Protein AF-Q2I356-F1 (afdb_monomer_lite)

Structure (mmCIF, N/CA/C/O backbone):
data_AF-Q2I356-F1
#
_entry.id   AF-Q2I356-F1
#
loop_
_atom_site.group_PDB
_atom_site.id
_atom_site.type_symbol
_atom_site.label_atom_id
_atom_site.label_alt_id
_atom_site.label_comp_id
_atom_site.label_asym_id
_atom_site.label_entity_id
_atom_site.label_seq_id
_atom_site.pdbx_PDB_ins_code
_atom_site.Cartn_x
_atom_site.Cartn_y
_atom_site.Cartn_z
_atom_site.occupancy
_atom_site.B_iso_or_equiv
_atom_site.auth_seq_id
_atom_site.auth_comp_id
_atom_site.auth_asym_id
_atom_site.auth_atom_id
_atom_site.pdbx_PDB_model_num
ATOM 1 N N . HIS A 1 1 ? 1.434 -6.461 5.215 1.00 98.19 1 HIS A N 1
ATOM 2 C CA . HIS A 1 1 ? 2.704 -6.637 4.493 1.00 98.19 1 HIS A CA 1
ATOM 3 C C . HIS A 1 1 ? 2.546 -7.731 3.468 1.00 98.19 1 HIS A C 1
ATOM 5 O O . HIS A 1 1 ? 1.920 -8.738 3.785 1.00 98.19 1 HIS A O 1
ATOM 11 N N . TRP A 1 2 ? 3.079 -7.521 2.269 1.00 98.44 2 TRP A N 1
ATOM 12 C CA . TRP A 1 2 ? 2.970 -8.459 1.155 1.00 98.44 2 TRP A CA 1
ATOM 13 C C . TRP A 1 2 ? 4.327 -9.115 0.924 1.00 98.44 2 TRP A C 1
ATOM 15 O O . TRP A 1 2 ? 5.115 -8.689 0.083 1.00 98.44 2 TRP A O 1
ATOM 25 N N . HIS A 1 3 ? 4.618 -10.122 1.746 1.00 98.50 3 HIS A N 1
ATOM 26 C CA . HIS A 1 3 ? 5.929 -10.755 1.767 1.00 98.50 3 HIS A CA 1
ATOM 27 C C . HIS A 1 3 ? 6.294 -11.334 0.398 1.00 98.50 3 HIS A C 1
ATOM 29 O O . HIS A 1 3 ? 5.534 -12.112 -0.173 1.00 98.50 3 HIS A O 1
ATOM 35 N N . GLY A 1 4 ? 7.473 -10.968 -0.100 1.00 97.81 4 GLY A N 1
ATOM 36 C CA . GLY A 1 4 ? 8.003 -11.455 -1.369 1.00 97.81 4 GLY A CA 1
ATOM 37 C C . GLY A 1 4 ? 7.754 -10.538 -2.564 1.00 97.81 4 GLY A C 1
ATOM 38 O O . GLY A 1 4 ? 8.430 -10.730 -3.565 1.00 97.81 4 GLY A O 1
ATOM 39 N N . PHE A 1 5 ? 6.886 -9.525 -2.480 1.00 98.50 5 PHE A N 1
ATOM 40 C CA . PHE A 1 5 ? 6.716 -8.562 -3.574 1.00 98.50 5 PHE A CA 1
ATOM 41 C C . PHE A 1 5 ? 7.738 -7.426 -3.506 1.00 98.50 5 PHE A C 1
ATOM 43 O O . PHE A 1 5 ? 8.008 -6.877 -2.442 1.00 98.50 5 PHE A O 1
ATOM 50 N N . PHE A 1 6 ? 8.281 -7.030 -4.656 1.00 98.62 6 PHE A N 1
ATOM 51 C CA . PHE A 1 6 ? 9.337 -6.023 -4.742 1.00 98.62 6 PHE A CA 1
ATOM 52 C C . PHE A 1 6 ? 8.859 -4.601 -4.439 1.00 98.62 6 PHE A C 1
ATOM 54 O O . PHE A 1 6 ? 9.685 -3.758 -4.098 1.00 98.62 6 PHE A O 1
ATOM 61 N N . GLN A 1 7 ? 7.561 -4.313 -4.594 1.00 98.50 7 GLN A N 1
ATOM 62 C CA . GLN A 1 7 ? 6.956 -3.005 -4.292 1.00 98.50 7 GLN A CA 1
ATOM 63 C C . GLN A 1 7 ? 7.703 -1.805 -4.919 1.00 98.50 7 GLN A C 1
ATOM 65 O O . GLN A 1 7 ? 7.806 -0.724 -4.327 1.00 98.50 7 GLN A O 1
ATOM 70 N N . LYS A 1 8 ? 8.263 -1.975 -6.129 1.00 98.31 8 LYS A N 1
ATOM 71 C CA . LYS A 1 8 ? 9.011 -0.914 -6.824 1.00 98.31 8 LYS A CA 1
ATOM 72 C C . LYS A 1 8 ? 8.067 0.239 -7.173 1.00 98.31 8 LYS A C 1
ATOM 74 O O . LYS A 1 8 ? 7.110 0.059 -7.912 1.00 98.31 8 LYS A O 1
ATOM 79 N N . GLY A 1 9 ? 8.347 1.430 -6.640 1.00 98.38 9 GLY A N 1
ATOM 80 C CA . GLY A 1 9 ? 7.490 2.615 -6.798 1.00 98.38 9 GLY A CA 1
ATOM 81 C C . GLY A 1 9 ? 6.260 2.649 -5.878 1.00 98.38 9 GLY A C 1
ATOM 82 O O . GLY A 1 9 ? 5.616 3.688 -5.768 1.00 98.38 9 GLY A O 1
ATOM 83 N N . THR A 1 10 ? 5.973 1.562 -5.159 1.00 98.69 10 THR A N 1
ATOM 84 C CA . THR A 1 10 ? 4.820 1.411 -4.256 1.00 98.69 10 THR A CA 1
ATOM 85 C C . THR A 1 10 ? 5.249 1.011 -2.846 1.00 98.69 10 THR A C 1
ATOM 87 O O . THR A 1 10 ? 4.526 0.321 -2.140 1.00 98.69 10 THR A O 1
ATOM 90 N N . ASN A 1 11 ? 6.419 1.469 -2.385 1.00 98.69 11 ASN A N 1
ATOM 91 C CA . ASN A 1 11 ? 6.920 1.123 -1.051 1.00 98.69 11 ASN A CA 1
ATOM 92 C C . ASN A 1 11 ? 5.954 1.520 0.088 1.00 98.69 11 ASN A C 1
ATOM 94 O O . ASN A 1 11 ? 5.914 0.843 1.107 1.00 98.69 11 ASN A O 1
ATOM 98 N N . TRP A 1 12 ? 5.114 2.543 -0.111 1.00 98.69 12 TRP A N 1
ATOM 99 C CA . TRP A 1 12 ? 4.028 2.912 0.811 1.00 98.69 12 TRP A CA 1
ATOM 100 C C . TRP A 1 12 ? 3.022 1.775 1.061 1.00 98.69 12 TRP A C 1
ATOM 102 O O . TRP A 1 12 ? 2.353 1.758 2.091 1.00 98.69 12 TRP A O 1
ATOM 112 N N . ALA A 1 13 ? 2.913 0.825 0.129 1.00 98.62 13 ALA A N 1
ATOM 113 C CA . ALA A 1 13 ? 2.015 -0.316 0.206 1.00 98.62 13 ALA A CA 1
ATOM 114 C C . ALA A 1 13 ? 2.666 -1.561 0.832 1.00 98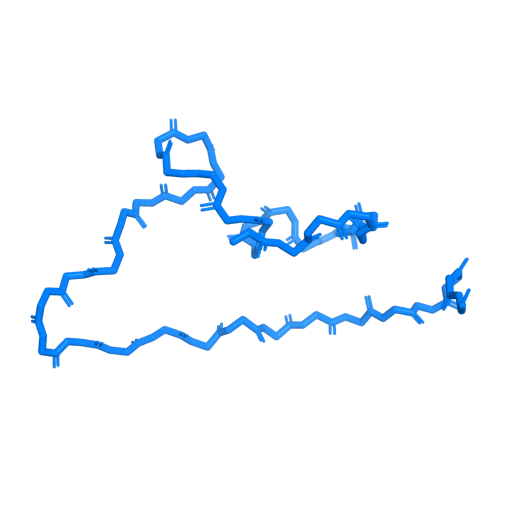.62 13 ALA A C 1
ATOM 116 O O . ALA A 1 13 ? 2.005 -2.591 0.966 1.00 98.62 13 ALA A O 1
ATOM 117 N N . ASP A 1 14 ? 3.946 -1.49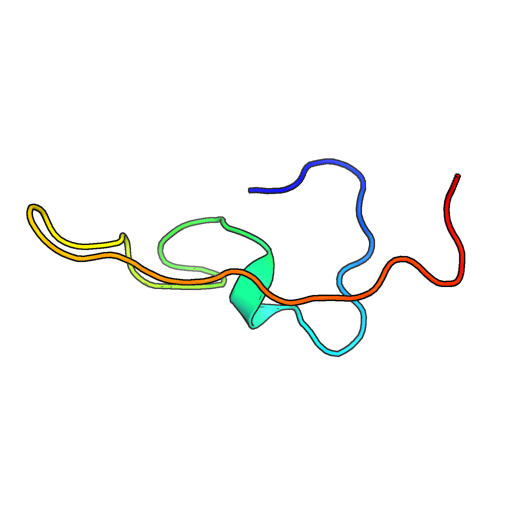3 1.215 1.00 98.75 14 ASP A N 1
ATOM 118 C CA . ASP A 1 14 ? 4.713 -2.674 1.612 1.00 98.75 14 ASP A CA 1
ATOM 119 C C . ASP A 1 14 ? 4.226 -3.280 2.935 1.00 98.75 14 ASP A C 1
ATOM 121 O O . ASP A 1 14 ? 4.222 -4.499 3.090 1.00 98.75 14 ASP A O 1
ATOM 125 N N . GLY A 1 15 ? 3.710 -2.477 3.871 1.00 98.69 15 GLY A N 1
ATOM 126 C CA . GLY A 1 15 ? 2.966 -2.978 5.032 1.00 98.69 15 GLY A CA 1
ATOM 127 C C . GLY A 1 15 ? 3.578 -2.807 6.425 1.00 98.69 15 GLY A C 1
ATOM 128 O O . GLY A 1 15 ? 2.792 -2.657 7.362 1.00 98.69 15 GLY A O 1
ATOM 129 N N . PRO A 1 16 ? 4.906 -2.881 6.639 1.00 98.69 16 PRO A N 1
ATOM 130 C CA . PRO A 1 16 ? 5.475 -2.711 7.972 1.00 98.69 16 PRO A CA 1
ATOM 131 C C . PRO A 1 16 ? 5.105 -1.360 8.600 1.00 98.69 16 PRO A C 1
ATOM 133 O O . PRO A 1 16 ? 5.410 -0.283 8.076 1.00 98.69 16 PRO A O 1
ATOM 136 N N . ALA A 1 17 ? 4.425 -1.431 9.746 1.00 98.56 17 ALA A N 1
ATOM 137 C CA . ALA A 1 17 ? 4.014 -0.253 10.492 1.00 98.56 17 ALA A CA 1
ATOM 138 C C . ALA A 1 17 ? 5.235 0.515 11.013 1.00 98.56 17 ALA A C 1
ATOM 140 O O . ALA A 1 17 ? 6.226 -0.081 11.430 1.00 98.56 17 ALA A O 1
ATOM 141 N N . PHE A 1 18 ? 5.133 1.842 11.003 1.00 98.38 18 PHE A N 1
ATOM 142 C CA . PHE A 1 18 ? 6.165 2.791 11.430 1.00 98.38 18 PHE A CA 1
ATOM 143 C C . PHE A 1 18 ? 7.452 2.779 10.589 1.00 98.38 18 PHE A C 1
ATOM 145 O O . PHE A 1 18 ? 8.403 3.479 10.924 1.00 98.38 18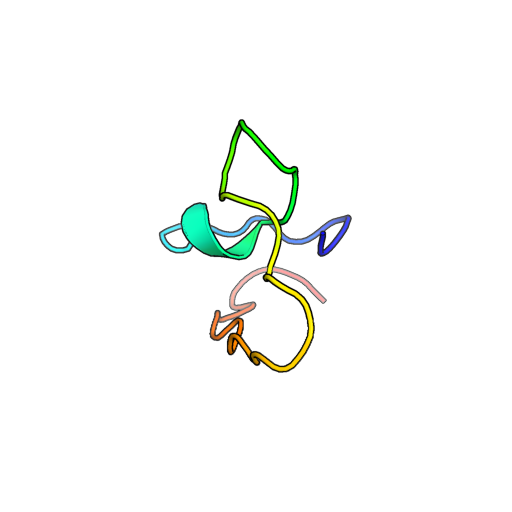 PHE A O 1
ATOM 152 N N . VAL A 1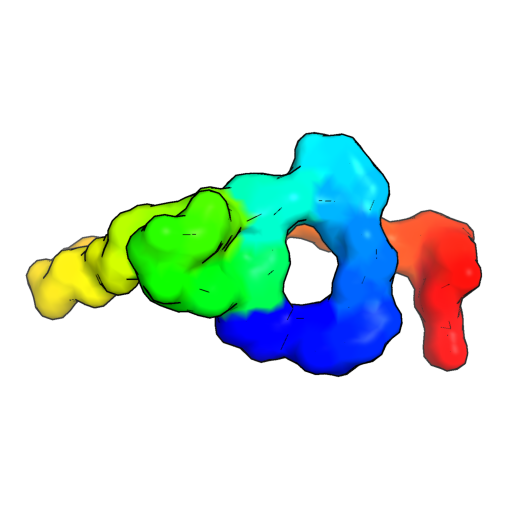 19 ? 7.461 2.040 9.475 1.00 98.56 19 VAL A N 1
ATOM 153 C CA . VAL A 1 19 ? 8.512 2.092 8.449 1.00 98.56 19 VAL A CA 1
ATOM 154 C C . VAL A 1 19 ? 7.910 2.570 7.132 1.00 98.56 19 VAL A C 1
ATOM 156 O O . VAL A 1 19 ? 8.283 3.624 6.629 1.00 98.56 19 VAL A O 1
ATOM 159 N N . ASN A 1 20 ? 6.938 1.826 6.601 1.00 98.62 20 ASN A N 1
ATOM 160 C CA . ASN A 1 20 ? 6.346 2.095 5.289 1.00 98.62 20 ASN A CA 1
ATOM 161 C C . ASN A 1 20 ? 4.991 2.810 5.395 1.00 98.62 20 ASN A C 1
ATOM 163 O O . ASN A 1 20 ? 4.559 3.464 4.449 1.00 98.62 20 ASN A O 1
ATOM 167 N N . GLN A 1 21 ? 4.326 2.697 6.550 1.00 98.44 21 GLN A N 1
ATOM 168 C CA . GLN A 1 21 ? 3.016 3.293 6.810 1.00 98.44 21 GLN A CA 1
ATOM 169 C C . GLN A 1 21 ? 2.710 3.414 8.308 1.00 98.44 21 GLN A C 1
ATOM 171 O O . GLN A 1 21 ? 3.304 2.727 9.137 1.00 98.44 21 GLN A O 1
ATOM 176 N N . CYS A 1 22 ? 1.699 4.205 8.661 1.00 98.19 22 CYS A N 1
ATOM 177 C CA . CYS A 1 22 ? 1.020 4.066 9.951 1.00 98.19 22 CYS A CA 1
ATOM 178 C C . CYS A 1 22 ? 0.050 2.860 9.934 1.00 98.19 22 CYS A C 1
ATOM 180 O O . CYS A 1 22 ? -0.437 2.484 8.860 1.00 98.19 22 CYS A O 1
ATOM 182 N N . PRO A 1 23 ? -0.277 2.255 11.096 1.00 98.56 23 PRO A N 1
ATOM 183 C CA . PRO A 1 23 ? -1.350 1.266 11.183 1.00 98.56 23 PRO A CA 1
ATOM 184 C C . PRO A 1 23 ? -2.689 1.851 10.724 1.00 98.56 23 PRO A C 1
ATOM 186 O O . PRO A 1 23 ? -3.005 3.004 11.020 1.00 98.56 23 PRO A O 1
ATOM 189 N N . ILE A 1 24 ? -3.499 1.041 10.042 1.00 98.56 24 ILE A N 1
ATOM 190 C CA . ILE A 1 24 ? -4.870 1.426 9.696 1.00 98.56 24 ILE A CA 1
ATOM 191 C C . ILE A 1 24 ? -5.677 1.491 10.998 1.00 98.56 24 ILE A C 1
ATOM 193 O O . ILE A 1 24 ? -5.713 0.525 11.760 1.00 98.56 24 ILE A O 1
ATOM 197 N N . ALA A 1 25 ? -6.304 2.637 11.264 1.00 98.62 25 ALA A N 1
ATOM 198 C CA . ALA A 1 25 ? -7.116 2.832 12.458 1.00 98.62 25 ALA A CA 1
ATOM 199 C C . ALA A 1 25 ? -8.395 1.976 12.427 1.00 98.62 25 ALA A C 1
ATOM 201 O O . ALA A 1 25 ? -8.939 1.673 11.364 1.00 98.62 25 ALA A O 1
ATOM 202 N N . SER A 1 26 ? -8.903 1.621 13.611 1.00 98.56 26 SER A N 1
ATOM 203 C CA . SER A 1 26 ? -10.162 0.877 13.745 1.00 98.56 26 SER A CA 1
ATOM 204 C C . SER A 1 26 ? -11.318 1.613 13.056 1.00 98.56 26 SER A C 1
ATOM 206 O O . SER A 1 26 ? -11.434 2.830 13.175 1.00 98.56 26 SER A O 1
ATOM 208 N N . GLY A 1 27 ? -12.166 0.879 12.331 1.00 98.62 27 GLY A N 1
ATOM 209 C CA . GLY A 1 27 ? -13.299 1.440 11.583 1.00 98.62 27 GLY A CA 1
ATOM 210 C C . GLY A 1 27 ? -12.938 2.097 10.244 1.00 98.62 27 GLY A C 1
ATOM 211 O O . GLY A 1 27 ? -13.839 2.528 9.529 1.00 98.62 27 GLY A O 1
ATOM 212 N N . HIS A 1 28 ? -11.655 2.145 9.875 1.00 98.62 28 HIS A N 1
ATOM 213 C CA . HIS A 1 28 ? -11.197 2.673 8.591 1.00 98.62 28 HIS A CA 1
ATOM 214 C C . HIS A 1 28 ? -10.718 1.564 7.654 1.00 98.62 28 HIS A C 1
ATOM 216 O O . HIS A 1 28 ? -10.460 0.430 8.052 1.00 98.62 28 HIS A O 1
ATOM 222 N N . SER A 1 29 ? -10.606 1.903 6.374 1.00 98.44 29 SER A N 1
ATOM 223 C CA . SER A 1 29 ? -10.062 1.032 5.335 1.00 98.44 29 SER A CA 1
ATOM 224 C C . SER A 1 29 ? -8.981 1.773 4.565 1.00 98.44 29 SER A C 1
ATOM 226 O O . SER A 1 29 ? -9.015 2.997 4.449 1.00 98.44 29 SER A O 1
ATOM 228 N N . PHE A 1 30 ? -8.028 1.019 4.033 1.00 98.62 30 PHE A N 1
ATOM 229 C CA . PHE A 1 30 ? -6.961 1.537 3.193 1.00 98.62 30 PHE A CA 1
ATOM 230 C C . PHE A 1 30 ? -6.711 0.537 2.070 1.00 98.62 30 PHE A C 1
ATOM 232 O O . PHE A 1 30 ? -6.546 -0.656 2.332 1.00 98.62 30 PHE A O 1
ATOM 239 N N . LEU A 1 31 ? -6.736 1.016 0.829 1.00 98.62 31 LEU A N 1
ATOM 240 C CA . LEU A 1 31 ? -6.495 0.186 -0.341 1.00 98.62 31 LEU A CA 1
ATOM 241 C C . LEU A 1 31 ? -4.994 0.140 -0.624 1.00 98.62 31 LEU A C 1
ATOM 243 O O . LEU A 1 31 ? -4.363 1.172 -0.834 1.00 98.62 31 LEU A O 1
ATOM 247 N N . TYR A 1 32 ? -4.449 -1.069 -0.670 1.00 98.56 32 TYR A N 1
ATOM 248 C CA . TYR A 1 32 ? -3.129 -1.320 -1.229 1.00 98.56 32 TYR A CA 1
ATOM 249 C C . TYR A 1 32 ? -3.293 -1.585 -2.721 1.00 98.56 32 TYR A C 1
ATOM 251 O O . TYR A 1 32 ? -3.882 -2.596 -3.095 1.00 98.56 32 TYR A O 1
ATOM 259 N N . ASP A 1 33 ? -2.796 -0.674 -3.550 1.00 98.56 33 ASP A N 1
ATOM 260 C CA . ASP A 1 33 ? -2.900 -0.751 -5.006 1.00 98.56 33 ASP A CA 1
ATOM 261 C C . ASP A 1 33 ? -1.499 -0.671 -5.614 1.00 98.56 33 ASP A C 1
ATOM 263 O O . ASP A 1 33 ? -0.840 0.373 -5.575 1.00 98.56 33 ASP A O 1
ATOM 267 N N . PHE A 1 34 ? -1.006 -1.814 -6.085 1.00 98.56 34 PHE A N 1
ATOM 268 C CA . PHE A 1 34 ? 0.320 -1.952 -6.674 1.00 98.56 34 PHE A CA 1
ATOM 269 C C . PHE A 1 34 ? 0.345 -3.050 -7.739 1.00 98.56 34 PHE A C 1
ATOM 271 O O . PHE A 1 34 ? -0.496 -3.948 -7.766 1.00 98.56 34 PHE A O 1
ATOM 278 N N . GLN A 1 35 ? 1.340 -2.977 -8.623 1.00 98.50 35 GLN A N 1
ATOM 279 C CA . GLN A 1 35 ? 1.539 -3.931 -9.712 1.00 98.50 35 GLN A CA 1
ATOM 280 C C . GLN A 1 35 ? 2.628 -4.954 -9.381 1.00 98.50 35 GLN A C 1
ATOM 282 O O . GLN A 1 35 ? 3.539 -4.685 -8.598 1.00 98.50 35 GLN A O 1
ATOM 287 N N . VAL A 1 36 ? 2.563 -6.107 -10.050 1.00 98.44 36 VAL A N 1
ATOM 288 C CA . VAL A 1 36 ? 3.573 -7.173 -9.979 1.00 98.44 36 VAL A CA 1
ATOM 289 C C . VAL A 1 36 ? 4.064 -7.490 -11.399 1.00 98.44 36 VAL A C 1
ATOM 291 O O . VAL A 1 36 ? 3.643 -8.478 -11.994 1.00 98.44 36 VAL A O 1
ATOM 294 N N . PRO A 1 37 ? 4.881 -6.615 -12.012 1.00 98.19 37 PRO A N 1
ATOM 295 C CA . PRO A 1 37 ? 5.254 -6.769 -13.418 1.00 98.19 37 PRO A CA 1
ATOM 296 C C . PRO A 1 37 ? 6.348 -7.822 -13.658 1.00 98.19 37 PRO A C 1
ATOM 298 O O . PRO A 1 37 ? 6.475 -8.315 -14.775 1.00 98.19 37 PRO A O 1
ATOM 301 N N . ASP A 1 38 ? 7.163 -8.135 -12.648 1.00 97.75 38 ASP A N 1
ATOM 302 C CA . ASP A 1 38 ? 8.421 -8.879 -12.789 1.00 97.75 38 ASP A CA 1
ATOM 303 C C . ASP A 1 38 ? 8.560 -10.062 -11.811 1.00 97.75 38 ASP A C 1
ATOM 305 O O . ASP A 1 38 ? 9.668 -10.558 -11.599 1.00 97.75 38 ASP A O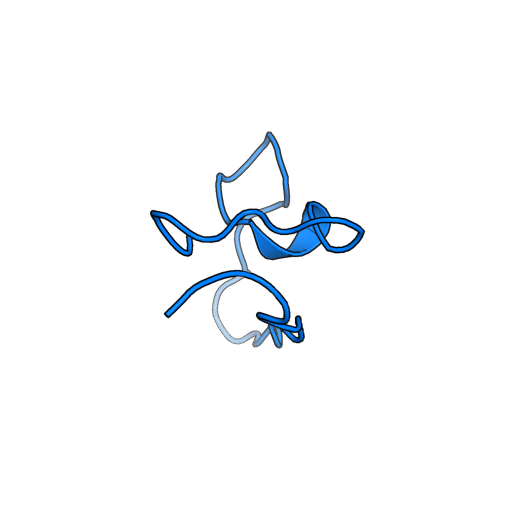 1
ATOM 309 N N . GLN A 1 39 ? 7.450 -10.533 -11.226 1.00 95.50 39 GLN A N 1
ATOM 310 C CA . GLN A 1 39 ? 7.412 -11.686 -10.315 1.00 95.50 39 GLN A CA 1
ATOM 311 C C . GLN A 1 39 ? 6.190 -12.577 -10.585 1.00 95.50 39 GLN A C 1
ATOM 313 O O . GLN A 1 39 ? 5.114 -12.059 -10.880 1.00 95.50 39 GLN A O 1
ATOM 318 N N . ALA A 1 40 ? 6.357 -13.898 -10.472 1.00 89.94 40 ALA A N 1
ATOM 319 C CA . ALA A 1 40 ? 5.314 -14.909 -10.666 1.00 89.94 40 ALA A CA 1
ATOM 320 C C . ALA A 1 40 ? 5.504 -16.087 -9.704 1.00 89.94 40 ALA A C 1
ATOM 322 O O . ALA A 1 40 ? 6.680 -16.397 -9.396 1.00 89.94 40 ALA A O 1
#

Sequence (40 aa):
HWHGFFQKGTNWADGPAFVNQCPIASGHSFLYDFQVPDQA

Radius of gyration: 11.01 Å; chains: 1; bounding box: 23×19×27 Å

Secondary structure (DSSP, 8-state):
--TT---TT-GGGS--BTTTBPPPPTT---------SS--

pLDDT: mean 98.2, std 1.42, range [89.94, 98.75]

Foldseek 3Di:
DPPPAPCVVNLLLVDDDPPSHHDADPPDDDDRDDDRPPDD

InterPro domains:
  IPR008972 Cupredoxin [G3DSA:2.60.40.420] (1-40)
  IPR008972 Cupredoxin [SSF4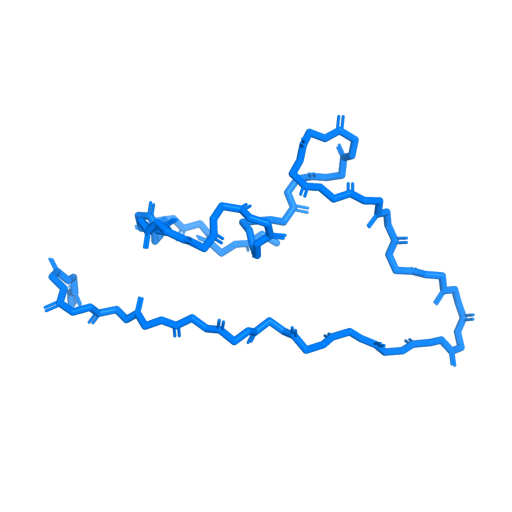9503] (1-40)
  IPR011707 Multicopper oxidase-like, N-terminal [PF07732] (1-39)
  IPR045087 Multicopper oxidase [PTHR11709] (1-39)

Organism: NCBI:txid364775